Protein AF-A0AAN9B290-F1 (afdb_monomer)

Radius of gyration: 25.86 Å; Cα contacts (8 Å, |Δi|>4): 141; chains: 1; bounding box: 78×37×59 Å

Sequence (157 aa):
MRCLKTVLQWVPSHCGIEGNEQADKMAKLGAEDEQEENPVSATEMKTIIKSLLKTPPTHDSYHQLSRPEQVVIFRLRTGHNRMQQHLHKKLRAVPSSMCPCGDAEQDAAHILQDCRNLQPLRREIWTRPVPLHEKLHGPVEALHKTTSFITRAGLQV

Secondary structure (DSSP, 8-state):
------------TTSS-HHHHHHHHHHHHHHHSPPP-PPPPHHHHHHHHHHHT-PPPP--GGGGS-HHHHHHHHHHHH--SSSHHHHHHTT--SS--B-TTSSSB-SHHHHHHT-GGGHHHHHHH-SS---HHHHHHS-HHHHHHHHHHHHHTT---

Mean predicted aligned error: 11.3 Å

Structure (mmCIF, N/CA/C/O backbone):
data_AF-A0AAN9B290-F1
#
_entry.id   AF-A0AAN9B290-F1
#
loop_
_atom_site.group_PDB
_atom_site.id
_atom_site.type_symbol
_atom_site.label_atom_id
_atom_site.label_alt_id
_atom_site.label_comp_id
_atom_site.label_asym_id
_atom_site.label_entity_id
_atom_site.label_seq_id
_atom_site.pdbx_PDB_ins_code
_atom_site.Cartn_x
_atom_site.Cartn_y
_atom_site.Cartn_z
_atom_site.occupancy
_atom_site.B_iso_or_equiv
_atom_site.auth_seq_id
_atom_site.auth_comp_id
_atom_site.auth_asym_id
_atom_site.auth_atom_id
_atom_site.pdbx_PDB_model_num
ATOM 1 N N . MET A 1 1 ? 58.012 -15.498 -14.501 1.00 61.12 1 MET A N 1
ATOM 2 C CA . MET A 1 1 ? 56.620 -14.996 -14.441 1.00 61.12 1 MET A CA 1
ATOM 3 C C . MET A 1 1 ? 56.629 -13.613 -13.809 1.00 61.12 1 MET A C 1
ATOM 5 O O . MET A 1 1 ? 57.138 -13.481 -12.706 1.00 61.12 1 MET A O 1
ATOM 9 N N . ARG A 1 2 ? 56.151 -12.576 -14.507 1.00 69.12 2 ARG A N 1
ATOM 10 C CA . ARG A 1 2 ? 55.957 -11.241 -13.916 1.00 69.12 2 ARG A CA 1
ATOM 11 C C . ARG A 1 2 ? 54.545 -11.194 -13.334 1.00 69.12 2 ARG A C 1
ATOM 13 O O . ARG A 1 2 ? 53.591 -11.405 -14.072 1.00 69.12 2 ARG A O 1
ATOM 20 N N . CYS A 1 3 ? 54.422 -10.959 -12.031 1.00 67.19 3 CYS A N 1
ATOM 21 C CA . CYS A 1 3 ? 53.134 -10.706 -11.391 1.00 67.19 3 CYS A CA 1
ATOM 22 C C . CYS A 1 3 ? 52.838 -9.208 -11.510 1.00 67.19 3 CYS A C 1
ATOM 24 O O . CYS A 1 3 ? 53.571 -8.390 -10.953 1.00 67.19 3 CYS A O 1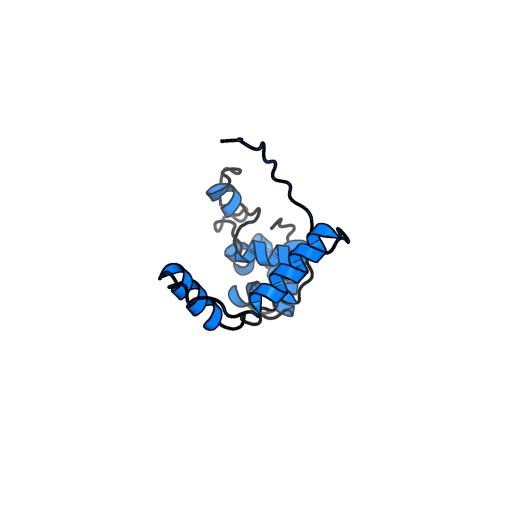
ATOM 26 N N . LEU A 1 4 ? 51.820 -8.843 -12.291 1.00 85.19 4 LEU A N 1
ATOM 27 C CA . LEU A 1 4 ? 51.377 -7.457 -12.410 1.00 85.19 4 LEU A CA 1
ATOM 28 C C . LEU A 1 4 ? 50.409 -7.141 -11.268 1.00 85.19 4 LEU A C 1
ATOM 30 O O . LEU A 1 4 ? 49.427 -7.851 -11.049 1.00 85.19 4 LEU A O 1
ATOM 34 N N . LYS A 1 5 ? 50.677 -6.053 -10.545 1.00 86.25 5 LYS A N 1
ATOM 35 C CA . LYS A 1 5 ? 49.751 -5.528 -9.541 1.00 86.25 5 LYS A CA 1
ATOM 36 C C . LYS A 1 5 ? 48.549 -4.917 -10.264 1.00 86.25 5 LYS A C 1
ATOM 38 O O . LYS A 1 5 ? 48.708 -3.938 -10.984 1.00 86.25 5 LYS A O 1
ATOM 43 N N . THR A 1 6 ? 47.369 -5.498 -10.065 1.00 90.69 6 THR A N 1
ATOM 44 C CA . THR A 1 6 ? 46.114 -5.055 -10.694 1.00 90.69 6 THR A CA 1
ATOM 45 C C . THR A 1 6 ? 45.246 -4.322 -9.674 1.00 90.69 6 THR A C 1
ATOM 47 O O . THR A 1 6 ? 45.197 -4.714 -8.509 1.00 90.69 6 THR A O 1
ATOM 50 N N . VAL A 1 7 ? 44.566 -3.260 -10.108 1.00 90.81 7 VAL A N 1
ATOM 51 C CA . VAL A 1 7 ? 43.583 -2.507 -9.316 1.00 90.81 7 VAL A CA 1
ATOM 52 C C . VAL A 1 7 ? 42.275 -2.473 -10.101 1.00 90.81 7 VAL A C 1
ATOM 54 O O . VAL A 1 7 ? 42.291 -2.231 -11.305 1.00 90.81 7 VAL A O 1
ATOM 57 N N . LEU A 1 8 ? 41.156 -2.723 -9.422 1.00 91.75 8 LEU A N 1
ATOM 58 C CA . LEU A 1 8 ? 39.815 -2.621 -9.995 1.00 91.75 8 LEU A CA 1
ATOM 59 C C . LEU A 1 8 ? 39.173 -1.313 -9.531 1.00 91.75 8 LEU A C 1
ATOM 61 O O . LEU A 1 8 ? 39.150 -1.029 -8.335 1.00 91.75 8 LEU A O 1
ATOM 65 N N . GLN A 1 9 ? 38.641 -0.538 -10.472 1.00 91.00 9 GLN A N 1
ATOM 66 C CA . GLN A 1 9 ? 37.943 0.717 -10.213 1.00 91.00 9 GLN A CA 1
ATOM 67 C C . GLN A 1 9 ? 36.640 0.731 -11.007 1.00 91.00 9 GLN A C 1
ATOM 69 O O . GLN A 1 9 ? 36.635 0.460 -12.205 1.00 91.00 9 GLN A O 1
ATOM 74 N N . TRP A 1 10 ? 35.540 1.073 -10.341 1.00 93.69 10 TRP A N 1
ATOM 75 C CA . TRP A 1 10 ? 34.265 1.299 -11.012 1.00 93.69 10 TRP A CA 1
ATOM 76 C C . TRP A 1 10 ? 34.199 2.719 -11.581 1.00 93.69 10 TRP A C 1
ATOM 78 O O . TRP A 1 10 ? 34.636 3.668 -10.923 1.00 93.69 10 TRP A O 1
ATOM 88 N N . VAL A 1 11 ? 33.618 2.862 -12.773 1.00 90.69 11 VAL A N 1
ATOM 89 C CA . VAL A 1 11 ? 33.337 4.150 -13.418 1.00 90.69 11 VAL A CA 1
ATOM 90 C C . VAL A 1 11 ? 31.885 4.191 -13.916 1.00 90.69 11 VAL A C 1
ATOM 92 O O . VAL A 1 11 ? 31.361 3.160 -14.345 1.00 90.69 11 VAL A O 1
ATOM 95 N N . PRO A 1 12 ? 31.211 5.354 -13.861 1.00 87.75 12 PRO A N 1
ATOM 96 C CA . PRO A 1 12 ? 29.858 5.498 -14.389 1.00 87.75 12 PRO A CA 1
ATOM 97 C C . PRO A 1 12 ? 29.835 5.396 -15.922 1.00 87.75 12 PRO A C 1
ATOM 99 O O . PRO A 1 12 ? 30.732 5.892 -16.603 1.00 87.75 12 PRO A O 1
ATOM 102 N N . SER A 1 13 ? 28.784 4.786 -16.478 1.00 81.12 13 SER A N 1
ATOM 103 C CA . SER A 1 13 ? 28.578 4.746 -17.934 1.00 81.12 13 SER A CA 1
ATOM 104 C C . SER A 1 13 ? 28.152 6.114 -18.488 1.00 81.12 13 SER A C 1
ATOM 106 O O . SER A 1 13 ? 27.568 6.919 -17.763 1.00 81.12 13 SER A O 1
ATOM 108 N N . HIS A 1 14 ? 28.408 6.352 -19.779 1.00 81.06 14 HIS A N 1
ATOM 109 C CA . HIS A 1 14 ? 27.927 7.512 -20.553 1.00 81.06 14 HIS A CA 1
ATOM 110 C C . HIS A 1 14 ? 28.269 8.888 -19.961 1.00 81.06 14 HIS A C 1
ATOM 112 O O . HIS A 1 14 ? 27.460 9.813 -19.995 1.00 81.06 14 HIS A O 1
ATOM 118 N N . CYS A 1 15 ? 29.468 9.022 -19.397 1.00 88.81 15 CYS A N 1
ATOM 119 C CA . CYS A 1 15 ? 29.937 10.267 -18.791 1.00 88.81 15 CYS A CA 1
ATOM 120 C C . CYS A 1 15 ? 31.092 10.941 -19.557 1.00 88.81 15 CYS A C 1
ATOM 122 O O . CYS A 1 15 ? 31.736 11.825 -18.997 1.00 88.81 15 CYS A O 1
ATOM 124 N N . GLY A 1 16 ? 31.374 10.552 -20.808 1.00 88.38 16 GLY A N 1
ATOM 125 C CA . GLY A 1 16 ? 32.433 11.171 -21.616 1.00 88.38 16 GLY A CA 1
ATOM 126 C C . GLY A 1 16 ? 33.836 10.610 -21.380 1.00 88.38 16 GLY A C 1
ATOM 127 O O . GLY A 1 16 ? 34.809 11.190 -21.856 1.00 88.38 16 GLY A O 1
ATOM 128 N N . ILE A 1 17 ? 33.988 9.518 -20.617 1.00 92.50 17 ILE A N 1
ATOM 129 C CA . ILE A 1 17 ? 35.301 8.885 -20.409 1.00 92.50 17 ILE A CA 1
ATOM 130 C C . ILE A 1 17 ? 35.669 8.115 -21.674 1.00 92.50 17 ILE A C 1
ATOM 132 O O . ILE A 1 17 ? 35.217 6.988 -21.869 1.00 92.50 17 ILE A O 1
ATOM 136 N N . GLU A 1 18 ? 36.532 8.713 -22.491 1.00 92.88 18 GLU A N 1
ATOM 137 C CA . GLU A 1 18 ? 36.896 8.224 -23.824 1.00 92.88 18 GLU A CA 1
ATOM 138 C C . GLU A 1 18 ? 37.241 6.724 -23.852 1.00 92.88 18 GLU A C 1
ATOM 140 O O . GLU A 1 18 ? 36.670 5.974 -24.638 1.00 92.88 18 GLU A O 1
ATOM 145 N N . GLY A 1 19 ? 38.108 6.247 -22.951 1.00 92.31 19 GLY A N 1
ATOM 146 C CA . GLY A 1 19 ? 38.490 4.828 -22.910 1.00 92.31 19 GLY A CA 1
ATOM 147 C C . GLY A 1 19 ? 37.334 3.879 -22.563 1.00 92.31 19 GLY A C 1
ATOM 148 O O . GLY A 1 19 ? 37.255 2.781 -23.107 1.00 92.31 19 GLY A O 1
ATOM 149 N N . ASN A 1 20 ? 36.410 4.304 -21.695 1.00 93.56 20 ASN A N 1
ATOM 150 C CA . ASN A 1 20 ? 35.228 3.514 -21.343 1.00 93.56 20 ASN A CA 1
ATOM 151 C C . ASN A 1 20 ? 34.199 3.515 -22.484 1.00 93.56 20 ASN A C 1
ATOM 153 O O . ASN A 1 20 ? 33.579 2.494 -22.759 1.00 93.56 20 ASN A O 1
ATOM 157 N N . GLU A 1 21 ? 34.046 4.642 -23.179 1.00 93.81 21 GLU A N 1
ATOM 158 C CA . GLU A 1 21 ? 33.161 4.755 -24.343 1.00 93.81 21 GLU A CA 1
ATOM 159 C C . GLU A 1 21 ? 33.667 3.937 -25.530 1.00 93.81 21 GLU A C 1
ATOM 161 O O . GLU A 1 21 ? 32.883 3.257 -26.193 1.00 93.81 21 GLU A O 1
ATOM 166 N N . GLN A 1 22 ? 34.981 3.943 -25.772 1.00 93.81 22 GLN A N 1
ATOM 167 C CA . GLN A 1 22 ? 35.602 3.069 -26.763 1.00 93.81 22 GLN A CA 1
ATOM 168 C C . GLN A 1 22 ? 35.402 1.593 -26.397 1.00 93.81 22 GLN A C 1
ATOM 170 O O . GLN A 1 22 ? 35.011 0.810 -27.260 1.00 93.81 22 GLN A O 1
ATOM 175 N N . ALA A 1 23 ? 35.602 1.216 -25.129 1.00 93.25 23 ALA A N 1
ATOM 176 C CA . ALA A 1 23 ? 35.364 -0.151 -24.668 1.00 93.25 23 ALA A CA 1
ATOM 177 C C . ALA A 1 23 ? 33.897 -0.586 -24.855 1.00 93.25 23 ALA A C 1
ATOM 179 O O . ALA A 1 23 ? 33.654 -1.667 -25.386 1.00 93.25 23 ALA A O 1
ATOM 180 N N . ASP A 1 24 ? 32.926 0.260 -24.496 1.00 91.75 24 ASP A N 1
ATOM 181 C CA . ASP A 1 24 ? 31.491 -0.005 -24.692 1.00 91.75 24 ASP A CA 1
ATOM 182 C C . ASP A 1 24 ? 31.129 -0.143 -26.180 1.00 91.75 24 ASP A C 1
ATOM 184 O O . ASP A 1 24 ? 30.404 -1.060 -26.570 1.00 91.75 24 ASP A O 1
ATOM 188 N N . LYS A 1 25 ? 31.686 0.721 -27.041 1.00 92.88 25 LYS A N 1
ATOM 189 C CA . LYS A 1 25 ? 31.510 0.626 -28.497 1.00 92.88 25 LYS A CA 1
ATOM 190 C C . LYS A 1 25 ? 32.051 -0.696 -29.044 1.00 92.88 25 LYS A C 1
ATOM 192 O O . LYS A 1 25 ? 31.366 -1.346 -29.828 1.00 92.88 25 LYS A O 1
ATOM 197 N N . MET A 1 26 ? 33.257 -1.092 -28.638 1.00 94.12 26 MET A N 1
ATOM 198 C CA . MET A 1 26 ? 33.873 -2.343 -29.090 1.00 94.12 26 MET A CA 1
ATOM 199 C C . MET A 1 26 ? 33.104 -3.568 -28.590 1.00 94.12 26 MET A C 1
ATOM 201 O O . MET A 1 26 ? 32.894 -4.500 -29.358 1.00 94.12 26 MET A O 1
ATOM 205 N N . ALA A 1 27 ? 32.632 -3.550 -27.342 1.00 92.81 27 ALA A N 1
ATOM 206 C CA . ALA A 1 27 ? 31.807 -4.623 -26.795 1.00 92.81 27 ALA A CA 1
ATOM 207 C C . ALA A 1 27 ? 30.481 -4.783 -27.559 1.00 92.81 27 ALA A C 1
ATOM 209 O O . ALA A 1 27 ? 30.055 -5.908 -27.801 1.00 92.81 27 ALA A O 1
ATOM 210 N N . LYS A 1 28 ? 29.848 -3.676 -27.976 1.00 91.69 28 LYS A N 1
ATOM 211 C CA . LYS A 1 28 ? 28.628 -3.705 -28.802 1.00 91.69 28 LYS A CA 1
ATOM 212 C C . LYS A 1 28 ? 28.868 -4.297 -30.184 1.00 91.69 28 LYS A C 1
ATOM 214 O O . LYS A 1 28 ? 28.101 -5.155 -30.592 1.00 91.69 28 LYS A O 1
ATOM 219 N N . LEU A 1 29 ? 29.931 -3.872 -30.867 1.00 93.25 29 LEU A N 1
ATOM 220 C CA . LEU A 1 29 ? 30.294 -4.433 -32.172 1.00 93.25 29 LEU A CA 1
ATOM 221 C C . LEU A 1 29 ? 30.577 -5.935 -32.063 1.00 93.25 29 LEU A C 1
ATOM 223 O O . LEU A 1 29 ? 30.031 -6.719 -32.826 1.00 93.25 29 LEU A O 1
ATOM 227 N N . GLY A 1 30 ? 31.341 -6.350 -31.049 1.00 91.81 30 GLY A N 1
ATOM 228 C CA . GLY A 1 30 ? 31.624 -7.766 -30.816 1.00 91.81 30 GLY A CA 1
ATOM 229 C C . GLY A 1 30 ? 30.394 -8.599 -30.442 1.00 91.81 30 GLY A C 1
ATOM 230 O O . GLY A 1 30 ? 30.439 -9.813 -30.578 1.00 91.81 30 GLY A O 1
ATOM 231 N N . ALA A 1 31 ? 29.299 -7.980 -29.988 1.00 89.50 31 ALA A N 1
ATOM 232 C CA . ALA A 1 31 ? 28.033 -8.673 -29.749 1.00 89.50 31 ALA A CA 1
ATOM 233 C C . ALA A 1 31 ? 27.225 -8.918 -31.040 1.00 89.50 31 ALA A C 1
ATOM 235 O O . ALA A 1 31 ? 26.292 -9.719 -31.017 1.00 89.50 31 ALA A O 1
ATOM 236 N N . GLU A 1 32 ? 27.556 -8.228 -32.137 1.00 90.38 32 GLU A N 1
ATOM 237 C CA . GLU A 1 32 ? 26.960 -8.424 -33.467 1.00 90.38 32 GLU A CA 1
ATOM 238 C C . GLU A 1 32 ? 27.711 -9.486 -34.293 1.00 90.38 32 GLU A C 1
ATOM 240 O O . GLU A 1 32 ? 27.137 -10.041 -35.231 1.00 90.38 32 GLU A O 1
ATOM 245 N N . ASP A 1 33 ? 28.964 -9.789 -33.936 1.00 88.62 33 ASP A N 1
ATOM 246 C CA . ASP A 1 33 ? 29.772 -10.843 -34.558 1.00 88.62 33 ASP A CA 1
ATOM 247 C C . ASP A 1 33 ? 29.250 -12.254 -34.222 1.00 88.62 33 ASP A C 1
ATOM 249 O O . ASP A 1 33 ? 28.574 -12.470 -33.209 1.00 88.62 33 ASP A O 1
ATOM 253 N N . GLU A 1 34 ? 29.611 -13.244 -35.051 1.00 86.69 34 GLU A N 1
ATOM 254 C CA . GLU A 1 34 ? 29.291 -14.657 -34.811 1.00 86.69 34 GLU A CA 1
ATOM 255 C C . GLU A 1 34 ? 29.804 -15.111 -33.435 1.00 86.69 34 GLU A C 1
ATOM 257 O O . GLU A 1 34 ? 31.004 -15.116 -33.160 1.00 86.69 34 GLU A O 1
ATOM 262 N N . GLN A 1 35 ? 28.874 -15.499 -32.562 1.00 81.88 35 GLN A N 1
ATOM 263 C CA . GLN A 1 35 ? 29.180 -16.057 -31.248 1.00 81.88 35 GLN A CA 1
ATOM 264 C C . GLN A 1 35 ? 29.187 -17.585 -31.334 1.00 81.88 35 GLN A C 1
AT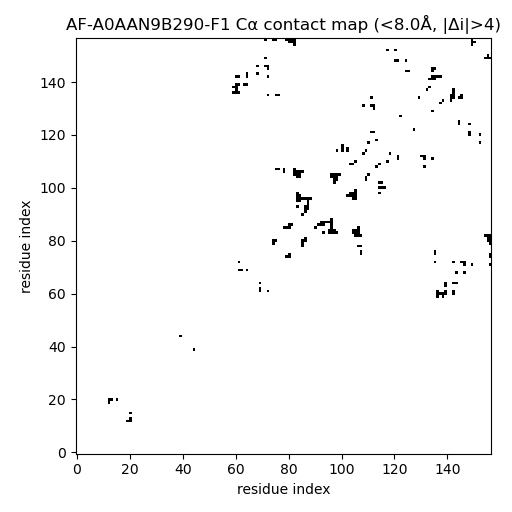OM 266 O O . GLN A 1 35 ? 28.292 -18.178 -31.938 1.00 81.88 35 GLN A O 1
ATOM 271 N N . GLU A 1 36 ? 30.148 -18.237 -30.678 1.00 83.81 36 GLU A N 1
ATOM 272 C CA . GLU A 1 36 ? 30.098 -19.690 -30.497 1.00 83.81 36 GLU A CA 1
ATOM 273 C C . GLU A 1 36 ? 28.865 -20.075 -29.661 1.00 83.81 36 GLU A C 1
ATOM 275 O O . GLU A 1 36 ? 28.574 -19.454 -28.632 1.00 83.81 36 GLU A O 1
ATOM 280 N N . GLU A 1 37 ? 28.138 -21.118 -30.078 1.00 78.94 37 GLU A N 1
ATOM 281 C CA . GLU A 1 37 ? 27.030 -21.652 -29.284 1.00 78.94 37 GLU A CA 1
ATOM 282 C C . GLU A 1 37 ? 27.569 -22.268 -27.989 1.00 78.94 37 GLU A C 1
ATOM 284 O O . GLU A 1 37 ? 28.041 -23.406 -27.950 1.00 78.94 37 GLU A O 1
ATOM 289 N N . ASN A 1 38 ? 27.492 -21.508 -26.899 1.00 78.31 38 ASN A N 1
ATOM 290 C CA . ASN A 1 38 ? 27.833 -22.008 -25.578 1.00 78.31 38 ASN A CA 1
ATOM 291 C C . ASN A 1 38 ? 26.612 -22.729 -24.978 1.00 78.31 38 ASN A C 1
ATOM 293 O O . ASN A 1 38 ? 25.535 -22.124 -24.894 1.00 78.31 38 ASN A O 1
ATOM 297 N N . PRO A 1 39 ? 26.727 -23.999 -24.541 1.00 82.69 39 PRO A N 1
ATOM 298 C CA . PRO A 1 39 ? 25.618 -24.709 -23.922 1.00 82.69 39 PRO A CA 1
ATOM 299 C C . PRO A 1 39 ? 25.105 -23.959 -22.691 1.00 82.69 39 PRO A C 1
ATOM 301 O O . PRO A 1 39 ? 25.791 -23.806 -21.681 1.00 82.69 39 PRO A O 1
ATOM 304 N N . VAL A 1 40 ? 23.856 -23.514 -22.783 1.00 81.88 40 VAL A N 1
ATOM 305 C CA . VAL A 1 40 ? 23.160 -22.797 -21.718 1.00 81.88 40 VAL A CA 1
ATOM 306 C C . VAL A 1 40 ? 22.865 -23.764 -20.571 1.00 81.88 40 VAL A C 1
ATOM 308 O O . VAL A 1 40 ? 22.344 -24.863 -20.774 1.00 81.88 40 VAL A O 1
ATOM 311 N N . SER A 1 41 ? 23.155 -23.367 -19.336 1.00 88.50 41 SER A N 1
ATOM 312 C CA . SER A 1 41 ? 22.793 -24.165 -18.167 1.00 88.50 41 SER A CA 1
ATOM 313 C C . SER A 1 41 ? 21.271 -24.235 -17.991 1.00 88.50 41 SER A C 1
ATOM 315 O O . SER A 1 41 ? 20.515 -23.343 -18.386 1.00 88.50 41 SER A O 1
ATOM 317 N N . ALA A 1 42 ? 20.781 -25.266 -17.301 1.00 86.69 42 ALA A N 1
ATOM 318 C CA . ALA A 1 42 ? 19.355 -25.375 -16.984 1.00 86.69 42 ALA A CA 1
ATOM 319 C C . ALA A 1 42 ? 18.817 -24.162 -16.186 1.00 86.69 42 ALA A C 1
ATOM 321 O O . ALA A 1 42 ? 17.631 -23.838 -16.268 1.00 86.69 42 ALA A O 1
ATOM 322 N N . THR A 1 43 ? 19.670 -23.482 -15.412 1.00 88.38 43 THR A N 1
ATOM 323 C CA . THR A 1 43 ? 19.313 -22.279 -14.640 1.00 88.38 43 THR A CA 1
ATOM 324 C C . THR A 1 43 ? 19.109 -21.068 -15.550 1.00 88.38 43 THR A C 1
ATOM 326 O O . THR A 1 43 ? 18.132 -20.330 -15.396 1.00 88.38 43 THR A O 1
ATOM 329 N N . GLU A 1 44 ? 19.992 -20.887 -16.527 1.00 87.44 44 GLU A N 1
ATOM 330 C CA . GLU A 1 44 ? 19.887 -19.827 -17.530 1.00 87.44 44 GLU A CA 1
ATOM 331 C C . GLU A 1 44 ? 18.686 -20.068 -18.450 1.00 87.44 44 GLU A C 1
ATOM 333 O O . GLU A 1 44 ? 17.869 -19.165 -18.613 1.00 87.44 44 GLU A O 1
ATOM 338 N N . MET A 1 45 ? 18.467 -21.303 -18.919 1.00 88.25 45 MET A N 1
ATOM 339 C CA . MET A 1 45 ? 17.269 -21.669 -19.689 1.00 88.25 45 MET A CA 1
ATOM 340 C C . MET A 1 45 ? 15.976 -21.344 -18.936 1.00 88.25 45 MET A C 1
ATOM 342 O O . MET A 1 45 ? 15.070 -20.730 -19.494 1.00 88.25 45 MET A O 1
ATOM 346 N N . LYS A 1 46 ? 15.881 -21.687 -17.644 1.00 88.94 46 LYS A N 1
ATOM 347 C CA . LYS A 1 46 ? 14.717 -21.319 -16.817 1.00 88.94 46 LYS A CA 1
ATOM 348 C C . LYS A 1 46 ? 14.522 -19.807 -16.730 1.00 88.94 46 LYS A C 1
ATOM 350 O O . LYS A 1 46 ? 13.385 -19.347 -16.657 1.00 88.94 46 LYS A O 1
ATOM 355 N N . THR A 1 47 ? 15.609 -19.043 -16.706 1.00 88.38 47 THR A N 1
ATOM 356 C CA . THR A 1 47 ? 15.570 -17.579 -16.628 1.00 88.38 47 THR A CA 1
ATOM 357 C C . THR A 1 47 ? 15.092 -16.977 -17.947 1.00 88.38 47 THR A C 1
ATOM 359 O O . THR A 1 47 ? 14.211 -16.119 -17.932 1.00 88.38 47 THR A O 1
ATOM 362 N N . ILE A 1 48 ? 15.589 -17.495 -19.072 1.00 87.81 48 ILE A N 1
ATOM 363 C CA . ILE A 1 48 ? 15.161 -17.129 -20.428 1.00 87.81 48 ILE A CA 1
ATOM 364 C C . ILE A 1 48 ? 13.680 -17.472 -20.629 1.00 87.81 48 ILE A C 1
ATOM 366 O O . ILE A 1 48 ? 12.890 -16.617 -21.007 1.00 87.81 48 ILE A O 1
ATOM 370 N N . ILE A 1 49 ? 13.248 -18.687 -20.286 1.00 89.50 49 ILE A N 1
ATOM 371 C CA . ILE A 1 49 ? 11.836 -19.084 -20.406 1.00 89.50 49 ILE A CA 1
ATOM 372 C C . ILE A 1 49 ? 10.941 -18.174 -19.552 1.00 89.50 49 ILE A C 1
ATOM 374 O O . ILE A 1 49 ? 9.906 -17.708 -20.022 1.00 89.50 49 I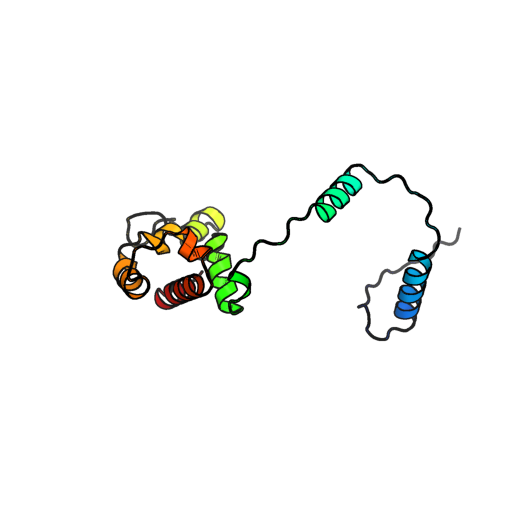LE A O 1
ATOM 378 N N . LYS A 1 50 ? 11.342 -17.857 -18.312 1.00 87.25 50 LYS A N 1
ATOM 379 C CA . LYS A 1 50 ? 10.592 -16.920 -17.458 1.00 87.25 50 LYS A CA 1
A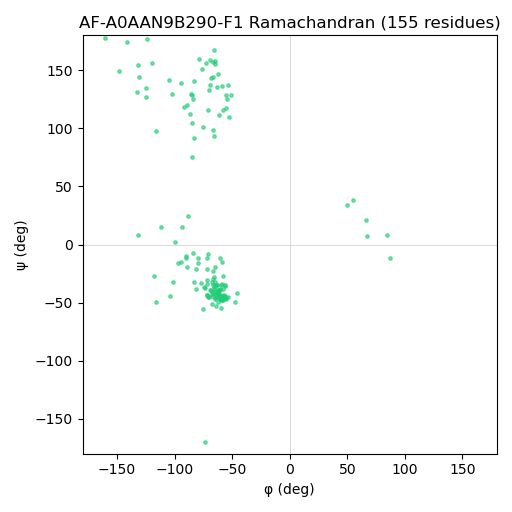TOM 380 C C . LYS A 1 50 ? 10.520 -15.507 -18.035 1.00 87.25 50 LYS A C 1
ATOM 382 O O . LYS A 1 50 ? 9.522 -14.830 -17.799 1.00 87.25 50 LYS A O 1
ATOM 387 N N . SER A 1 51 ? 11.559 -15.035 -18.726 1.00 85.31 51 SER A N 1
ATOM 388 C CA . SER A 1 51 ? 11.552 -13.701 -19.333 1.00 85.31 51 SER A CA 1
ATOM 389 C C . SER A 1 51 ? 10.672 -13.650 -20.581 1.00 85.31 51 SER A C 1
ATOM 391 O O . SER A 1 51 ? 9.962 -12.668 -20.770 1.00 85.31 51 SER A O 1
ATOM 393 N N . LEU A 1 52 ? 10.656 -14.718 -21.379 1.00 87.81 52 LEU A N 1
ATOM 394 C CA . LEU A 1 52 ? 9.808 -14.838 -22.567 1.00 87.81 52 LEU A CA 1
ATOM 395 C C . LEU A 1 52 ? 8.329 -15.021 -22.208 1.00 87.81 52 LEU A C 1
ATOM 397 O O . LEU A 1 52 ? 7.454 -14.508 -22.898 1.00 87.81 52 LEU A O 1
ATOM 401 N N . LEU A 1 53 ? 8.048 -15.715 -21.104 1.00 87.12 53 LEU A N 1
ATOM 402 C CA . LEU A 1 53 ? 6.693 -15.947 -20.596 1.00 87.12 53 LEU A CA 1
ATOM 403 C C . LEU A 1 53 ? 6.252 -14.906 -19.562 1.00 87.12 53 LEU A C 1
ATOM 405 O O . LEU A 1 53 ? 5.290 -15.139 -18.825 1.00 87.12 53 LEU A O 1
ATOM 409 N N . LYS A 1 54 ? 6.949 -13.768 -19.459 1.00 81.00 54 LYS A N 1
ATOM 410 C CA . LYS A 1 54 ? 6.558 -12.710 -18.526 1.00 81.00 54 LYS A CA 1
ATOM 411 C C . LYS A 1 54 ? 5.172 -12.215 -18.921 1.00 81.00 54 LYS A C 1
ATOM 413 O O . LYS A 1 54 ? 4.996 -11.582 -19.958 1.00 81.00 54 LYS A O 1
ATOM 418 N N . THR A 1 55 ? 4.183 -12.493 -18.080 1.00 73.25 55 THR A N 1
ATOM 419 C CA . THR A 1 55 ? 2.853 -11.913 -18.241 1.00 73.25 55 THR A CA 1
ATOM 420 C C . THR A 1 55 ? 2.979 -10.392 -18.204 1.00 73.25 55 THR A C 1
ATOM 422 O O . THR A 1 55 ? 3.710 -9.884 -17.339 1.00 73.25 55 THR A O 1
ATOM 425 N N . PRO A 1 56 ? 2.294 -9.658 -19.103 1.00 68.31 56 PRO A N 1
ATOM 426 C CA . PRO A 1 56 ? 2.281 -8.208 -19.033 1.00 68.31 56 PRO A CA 1
ATOM 427 C C . PRO A 1 56 ? 1.845 -7.796 -17.622 1.00 68.31 56 PRO A C 1
ATOM 429 O O . PRO A 1 56 ? 0.954 -8.437 -17.052 1.00 68.31 56 PRO A O 1
ATOM 432 N N . PRO A 1 57 ? 2.504 -6.791 -17.020 1.00 67.50 57 PRO A N 1
ATOM 433 C CA . PRO A 1 57 ? 2.147 -6.348 -15.686 1.00 67.50 57 PRO A CA 1
ATOM 434 C C . PRO A 1 57 ? 0.660 -6.002 -15.682 1.00 67.50 57 PRO A C 1
ATOM 436 O O . PRO A 1 57 ? 0.189 -5.232 -16.521 1.00 67.50 57 PRO A O 1
ATOM 439 N N . THR A 1 58 ? -0.089 -6.613 -14.765 1.00 72.56 58 THR A N 1
ATOM 440 C CA . THR A 1 58 ? -1.487 -6.256 -14.528 1.00 72.56 58 THR A CA 1
ATOM 441 C C . THR A 1 58 ? -1.556 -4.749 -14.327 1.00 72.56 58 THR A C 1
ATOM 443 O O . THR A 1 58 ? -0.780 -4.212 -13.534 1.00 72.56 58 THR A O 1
ATOM 446 N N . HIS A 1 59 ? -2.438 -4.068 -15.060 1.00 82.50 59 HIS A N 1
ATOM 447 C CA . HIS A 1 59 ? -2.578 -2.620 -14.970 1.00 82.50 59 HIS A CA 1
ATOM 448 C C . HIS A 1 59 ? -3.104 -2.240 -13.577 1.00 82.50 59 HIS A C 1
ATOM 450 O O . HIS A 1 59 ? -4.305 -2.257 -13.313 1.00 82.50 59 HIS A O 1
ATOM 456 N N . ASP A 1 60 ? -2.174 -1.946 -12.672 1.00 90.62 60 ASP A N 1
ATOM 457 C CA . ASP A 1 60 ? -2.447 -1.542 -11.301 1.00 90.62 60 ASP A CA 1
ATOM 458 C C . ASP A 1 60 ? -2.531 -0.015 -11.230 1.00 90.62 60 ASP A C 1
ATOM 460 O O . ASP A 1 60 ? -1.553 0.693 -11.497 1.00 90.62 60 ASP A O 1
ATOM 464 N N . SER A 1 61 ? -3.697 0.497 -10.831 1.00 95.38 61 SER A N 1
ATOM 465 C CA . SER A 1 61 ? -3.936 1.932 -10.644 1.00 95.38 61 SER A CA 1
ATOM 466 C C . SER A 1 61 ? -2.992 2.581 -9.624 1.00 95.38 61 SER A C 1
ATOM 468 O O . SER A 1 61 ? -2.850 3.800 -9.626 1.00 95.38 61 SER A O 1
ATOM 470 N N . TYR A 1 62 ? -2.282 1.794 -8.807 1.00 95.56 62 TYR A N 1
ATOM 471 C CA . TYR A 1 62 ? -1.174 2.247 -7.963 1.00 95.56 62 TYR A CA 1
ATOM 472 C C . TYR A 1 62 ? -0.180 3.151 -8.703 1.00 95.56 62 TYR A C 1
ATOM 474 O O . TYR A 1 62 ? 0.262 4.162 -8.158 1.00 95.56 62 TYR A O 1
ATOM 482 N N . HIS A 1 63 ? 0.156 2.817 -9.952 1.00 94.50 63 HIS A N 1
ATOM 483 C CA . HIS A 1 63 ? 1.150 3.565 -10.727 1.00 94.50 63 HIS A CA 1
ATOM 484 C C . HIS A 1 63 ? 0.665 4.948 -11.184 1.00 94.50 63 HIS A C 1
ATOM 486 O O . HIS A 1 63 ? 1.480 5.753 -11.626 1.00 94.50 63 HIS A O 1
ATOM 492 N N . GLN A 1 64 ? -0.632 5.237 -11.048 1.00 95.38 64 GLN A N 1
ATOM 493 C CA . GLN A 1 64 ? -1.240 6.526 -11.390 1.00 95.38 64 GLN A CA 1
ATOM 494 C C . GLN A 1 64 ? -1.237 7.511 -10.209 1.00 95.38 64 G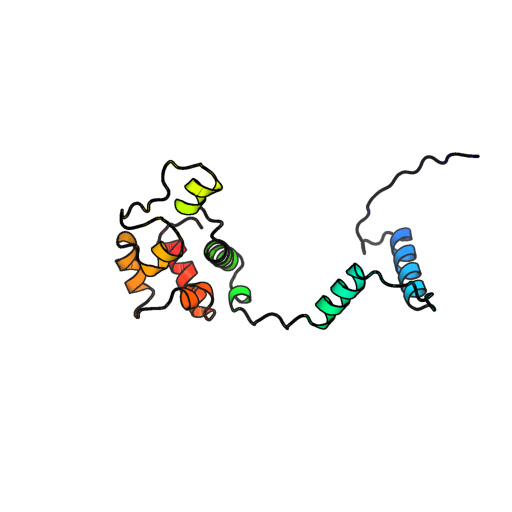LN A C 1
ATOM 496 O O . GLN A 1 64 ? -1.526 8.690 -10.388 1.00 95.38 64 GLN A O 1
ATOM 501 N N . LEU A 1 65 ? -0.900 7.044 -9.003 1.00 96.56 65 LEU A N 1
ATOM 502 C CA . LEU A 1 65 ? -0.858 7.862 -7.792 1.00 96.56 65 LEU A CA 1
ATOM 503 C C . LEU A 1 65 ? 0.414 8.708 -7.703 1.00 96.56 65 LEU A C 1
ATOM 505 O O . LEU A 1 65 ? 1.459 8.354 -8.257 1.00 96.56 65 LEU A O 1
ATOM 509 N N . SER A 1 66 ? 0.367 9.773 -6.899 1.00 97.62 66 SER A N 1
ATOM 510 C CA . SER A 1 66 ? 1.572 10.522 -6.533 1.00 97.62 66 SER A CA 1
ATOM 511 C C . SER A 1 66 ? 2.544 9.666 -5.703 1.00 97.62 66 SER A C 1
ATOM 513 O O . SER A 1 66 ? 2.155 8.695 -5.053 1.00 97.62 66 SER A O 1
ATOM 515 N N . ARG A 1 67 ? 3.836 10.027 -5.671 1.00 97.25 67 ARG A N 1
ATOM 516 C CA . ARG A 1 67 ? 4.849 9.297 -4.878 1.00 97.25 67 ARG A CA 1
ATOM 517 C C . ARG A 1 67 ? 4.466 9.128 -3.393 1.00 97.25 67 ARG A C 1
ATOM 519 O O . ARG A 1 67 ? 4.618 8.013 -2.895 1.00 97.25 67 ARG A O 1
ATOM 526 N N . PRO A 1 68 ? 3.965 10.155 -2.677 1.00 96.69 68 PRO A N 1
ATOM 527 C CA . PRO A 1 68 ? 3.535 9.986 -1.287 1.00 96.69 68 PRO A CA 1
ATOM 528 C C . PRO A 1 68 ? 2.377 8.991 -1.133 1.00 96.69 68 PRO A C 1
ATOM 530 O O . PRO A 1 68 ? 2.379 8.163 -0.225 1.00 96.69 68 PRO A O 1
ATOM 533 N N . GLU A 1 69 ? 1.412 9.027 -2.047 1.00 97.50 69 GLU A N 1
ATOM 534 C CA . GLU A 1 69 ? 0.255 8.130 -2.038 1.00 97.50 69 GLU A CA 1
ATOM 535 C C . GLU A 1 69 ? 0.634 6.686 -2.364 1.00 97.50 69 GLU A C 1
ATOM 537 O O . GLU A 1 69 ? 0.163 5.757 -1.707 1.00 97.50 69 GLU A O 1
ATOM 542 N N . GLN A 1 70 ? 1.550 6.496 -3.315 1.00 97.62 70 GLN A N 1
ATOM 543 C CA . GLN A 1 70 ? 2.165 5.201 -3.591 1.00 97.62 70 GLN A CA 1
ATOM 544 C C . GLN A 1 70 ? 2.801 4.619 -2.323 1.00 97.62 70 GLN A C 1
ATOM 546 O O . GLN A 1 70 ? 2.542 3.470 -1.980 1.00 97.62 70 GLN A O 1
ATOM 551 N N . VAL A 1 71 ? 3.568 5.406 -1.562 1.00 96.94 71 VAL A N 1
ATOM 552 C CA . VAL A 1 71 ? 4.161 4.928 -0.299 1.00 96.94 71 VAL A CA 1
ATOM 553 C C . VAL A 1 71 ? 3.083 4.455 0.678 1.00 96.94 71 VAL A C 1
ATOM 555 O O . VAL A 1 71 ? 3.220 3.372 1.249 1.00 96.94 71 VAL A O 1
ATOM 558 N N . VAL A 1 72 ? 1.994 5.214 0.829 1.00 97.88 72 VAL A N 1
ATOM 559 C CA . VAL A 1 72 ? 0.870 4.841 1.702 1.00 97.88 72 VAL A CA 1
ATOM 560 C C . VAL A 1 72 ? 0.254 3.510 1.269 1.00 97.88 72 VAL A C 1
ATOM 562 O O . VAL A 1 72 ? 0.191 2.574 2.067 1.00 97.88 72 VAL A O 1
ATOM 565 N N . ILE A 1 73 ? -0.148 3.387 0.001 1.00 98.06 73 ILE A N 1
ATOM 566 C CA . ILE A 1 73 ? -0.776 2.164 -0.519 1.00 98.06 73 ILE A CA 1
ATOM 567 C C . ILE A 1 73 ? 0.178 0.970 -0.443 1.00 98.06 73 ILE A C 1
ATOM 569 O O . ILE A 1 73 ? -0.229 -0.117 -0.034 1.00 98.06 73 ILE A O 1
ATOM 573 N N . PHE A 1 74 ? 1.456 1.152 -0.769 1.00 97.69 74 PHE A N 1
ATOM 574 C CA . PHE A 1 74 ? 2.453 0.086 -0.704 1.00 97.69 74 PHE A CA 1
ATOM 575 C C . PHE A 1 74 ? 2.642 -0.438 0.727 1.00 97.69 74 PHE A C 1
ATOM 577 O O . PHE A 1 74 ? 2.647 -1.650 0.958 1.00 97.69 74 PHE A O 1
ATOM 584 N N . ARG A 1 75 ? 2.751 0.458 1.713 1.00 97.62 75 ARG A N 1
ATOM 585 C CA . ARG A 1 75 ? 2.906 0.084 3.128 1.00 97.62 75 ARG A CA 1
ATOM 586 C C . ARG A 1 75 ? 1.654 -0.581 3.701 1.00 97.62 75 ARG A C 1
ATOM 588 O O . ARG A 1 75 ? 1.766 -1.480 4.536 1.00 97.62 75 ARG A O 1
ATOM 595 N N . LEU A 1 76 ? 0.467 -0.198 3.227 1.00 97.69 76 LEU A N 1
ATOM 596 C CA . LEU A 1 76 ? -0.780 -0.894 3.554 1.00 97.69 76 LEU A CA 1
ATOM 597 C C . LEU A 1 76 ? -0.818 -2.303 2.952 1.00 97.69 76 LEU A C 1
ATOM 599 O O . LEU A 1 76 ? -1.047 -3.262 3.682 1.00 97.69 76 LEU A O 1
ATOM 603 N N . ARG A 1 77 ? -0.549 -2.439 1.646 1.00 97.12 77 ARG A N 1
ATOM 604 C CA . ARG A 1 77 ? -0.584 -3.726 0.925 1.00 97.12 77 ARG A CA 1
ATOM 605 C C . ARG A 1 77 ? 0.415 -4.738 1.474 1.00 97.12 77 ARG A C 1
ATOM 607 O O . ARG A 1 77 ? 0.120 -5.923 1.544 1.00 97.12 77 ARG A O 1
ATOM 614 N N . THR A 1 78 ? 1.605 -4.277 1.847 1.00 95.94 78 THR A N 1
ATOM 615 C CA . THR A 1 78 ? 2.678 -5.157 2.327 1.00 95.94 78 THR A CA 1
ATOM 616 C C . THR A 1 78 ? 2.659 -5.369 3.840 1.00 95.94 78 THR A C 1
ATOM 618 O O . THR A 1 78 ? 3.404 -6.208 4.339 1.00 95.94 78 THR A O 1
ATOM 621 N N . GLY A 1 79 ? 1.871 -4.588 4.586 1.00 94.56 79 GLY A N 1
ATOM 622 C CA . GLY A 1 79 ? 1.865 -4.613 6.050 1.00 94.56 79 GLY A CA 1
ATOM 623 C C . GLY A 1 79 ? 3.162 -4.108 6.704 1.00 94.56 79 GLY A C 1
ATOM 624 O O . GLY A 1 79 ? 3.307 -4.230 7.921 1.00 94.56 79 GLY A O 1
ATOM 625 N N . HIS A 1 80 ? 4.110 -3.560 5.930 1.00 94.31 80 HIS A N 1
ATOM 626 C CA . HIS A 1 80 ? 5.351 -2.961 6.437 1.00 94.31 80 HIS A CA 1
ATOM 627 C C . HIS A 1 80 ? 5.091 -1.512 6.826 1.00 94.31 80 HIS A C 1
ATOM 629 O O . HIS A 1 80 ? 5.430 -0.578 6.097 1.00 94.31 80 HIS A O 1
ATOM 635 N N . ASN A 1 81 ? 4.423 -1.348 7.960 1.00 94.00 81 ASN A N 1
ATOM 636 C CA . ASN A 1 81 ? 3.953 -0.060 8.434 1.00 94.00 81 ASN A CA 1
ATOM 637 C C . ASN A 1 81 ? 4.089 0.087 9.953 1.00 94.00 81 ASN A C 1
ATOM 639 O O . ASN A 1 81 ? 4.474 -0.853 10.647 1.00 94.00 81 ASN A O 1
ATOM 643 N N . ARG A 1 82 ? 3.791 1.277 10.486 1.00 94.56 82 ARG A N 1
ATOM 644 C CA . ARG A 1 82 ? 3.900 1.561 11.931 1.00 94.56 82 ARG A CA 1
ATOM 645 C C . ARG A 1 82 ? 2.636 1.235 12.731 1.00 94.56 82 ARG A C 1
ATOM 647 O O . ARG A 1 82 ? 2.431 1.796 13.805 1.00 94.56 82 ARG A O 1
ATOM 654 N N . MET A 1 83 ? 1.790 0.327 12.253 1.00 95.50 83 MET A N 1
ATOM 655 C CA . MET A 1 83 ? 0.670 -0.170 13.055 1.00 95.50 83 MET A CA 1
ATOM 656 C C . MET A 1 83 ? 1.155 -1.169 14.117 1.00 95.50 83 MET A C 1
ATOM 658 O O . MET A 1 83 ? 2.149 -1.878 13.915 1.00 95.50 83 MET A O 1
ATOM 662 N N . GLN A 1 84 ? 0.444 -1.255 15.247 1.00 96.12 84 GLN A N 1
ATOM 663 C CA . GLN A 1 84 ? 0.861 -2.062 16.400 1.00 96.12 84 GLN A CA 1
ATOM 664 C C . GLN A 1 84 ? 1.101 -3.532 16.054 1.00 96.12 84 GLN A C 1
ATOM 666 O O . GLN A 1 84 ? 2.043 -4.120 16.580 1.00 96.12 84 GLN A O 1
ATOM 671 N N . GLN A 1 85 ? 0.340 -4.123 15.125 1.00 96.38 85 GLN A N 1
ATOM 672 C CA . GLN A 1 85 ? 0.572 -5.506 14.710 1.00 96.38 85 GLN A CA 1
ATOM 673 C C . GLN A 1 85 ? 1.994 -5.711 14.160 1.00 96.38 85 GLN A C 1
ATOM 675 O O . GLN A 1 85 ? 2.685 -6.645 14.572 1.00 96.38 85 GLN A O 1
ATOM 680 N N . HIS A 1 86 ? 2.456 -4.843 13.254 1.00 96.50 86 HIS A N 1
ATOM 681 C CA . HIS A 1 86 ? 3.808 -4.932 12.695 1.00 96.50 86 HIS A CA 1
ATOM 682 C C . HIS A 1 86 ? 4.871 -4.575 13.743 1.00 96.50 86 HIS A C 1
ATOM 684 O O . HIS A 1 86 ? 5.851 -5.310 13.909 1.00 96.50 86 HIS A O 1
ATOM 690 N N . LEU A 1 87 ? 4.650 -3.493 14.499 1.00 96.56 87 LEU A N 1
ATOM 691 C CA . LEU A 1 87 ? 5.579 -3.040 15.536 1.00 96.56 87 LEU A CA 1
ATOM 692 C C . LEU A 1 87 ? 5.794 -4.091 16.635 1.00 96.56 87 LEU A C 1
ATOM 694 O O . LEU A 1 87 ? 6.923 -4.268 17.082 1.00 96.56 87 LEU A O 1
ATOM 698 N N . HIS A 1 88 ? 4.751 -4.813 17.046 1.00 97.06 88 HIS A N 1
ATOM 699 C CA . HIS A 1 88 ? 4.839 -5.877 18.047 1.00 97.06 88 HIS A CA 1
ATOM 700 C C . HIS A 1 88 ? 5.467 -7.146 17.457 1.00 97.06 88 HIS A C 1
ATOM 702 O O . HIS A 1 88 ? 6.483 -7.632 17.951 1.00 97.06 88 HIS A O 1
ATOM 708 N N . LYS A 1 89 ? 4.904 -7.672 16.358 1.00 96.62 89 LYS A N 1
ATOM 709 C CA . LYS A 1 89 ? 5.272 -9.003 15.842 1.00 96.62 89 LYS A CA 1
ATOM 710 C C . LYS A 1 89 ? 6.603 -9.035 15.096 1.00 96.62 89 LYS A C 1
ATOM 712 O O . LYS A 1 89 ? 7.273 -10.065 15.111 1.00 96.62 89 LYS A O 1
ATOM 717 N N . LYS A 1 90 ? 6.968 -7.955 14.397 1.00 96.44 90 LYS A N 1
ATOM 718 C CA . LYS A 1 90 ? 8.192 -7.898 13.578 1.00 96.44 90 LYS A CA 1
ATOM 719 C C . LYS A 1 90 ? 9.298 -7.097 14.243 1.00 96.44 90 LYS A C 1
ATOM 721 O O . LYS A 1 90 ? 10.432 -7.563 14.250 1.00 96.44 90 LYS A O 1
ATOM 726 N N . LEU A 1 91 ? 8.974 -5.938 14.818 1.00 95.12 91 LEU A N 1
ATOM 727 C CA . LEU A 1 91 ? 9.986 -5.046 15.397 1.00 95.12 91 LEU A CA 1
ATOM 728 C C . LEU A 1 91 ? 10.166 -5.203 16.913 1.00 95.12 91 LEU A C 1
ATOM 730 O O . LEU A 1 91 ? 11.165 -4.726 17.439 1.00 95.12 91 LEU A O 1
ATOM 734 N N . ARG A 1 92 ? 9.226 -5.856 17.615 1.00 95.56 92 ARG A N 1
ATOM 735 C CA . ARG A 1 92 ? 9.196 -5.970 19.088 1.00 95.56 92 ARG A CA 1
ATOM 736 C C . ARG A 1 92 ? 9.363 -4.615 19.799 1.00 95.56 92 ARG A C 1
ATOM 738 O O . ARG A 1 92 ? 9.966 -4.533 20.862 1.00 95.56 92 ARG A O 1
ATOM 745 N N . ALA A 1 93 ? 8.840 -3.552 19.186 1.00 96.12 93 ALA A N 1
ATOM 746 C CA . ALA A 1 93 ? 9.022 -2.167 19.626 1.00 96.12 93 ALA A CA 1
ATOM 747 C C . ALA A 1 93 ? 7.890 -1.657 20.536 1.00 96.12 93 ALA A C 1
ATOM 749 O O . ALA A 1 93 ? 8.029 -0.622 21.181 1.00 96.12 93 ALA A O 1
ATOM 750 N N . VAL A 1 94 ? 6.760 -2.365 20.573 1.00 95.62 94 VAL A N 1
ATOM 751 C CA . VAL A 1 94 ? 5.587 -2.057 21.407 1.00 95.62 94 VAL A CA 1
ATOM 752 C C . VAL A 1 94 ? 5.141 -3.331 22.131 1.00 95.62 94 VAL A C 1
ATOM 754 O O . VAL A 1 94 ? 5.407 -4.418 21.618 1.00 95.62 94 VAL A O 1
ATOM 757 N N . PRO A 1 95 ? 4.471 -3.238 23.295 1.00 95.75 95 PRO A N 1
ATOM 758 C CA . PRO A 1 95 ? 4.169 -4.402 24.135 1.00 95.75 95 PRO A CA 1
ATOM 759 C C . PRO A 1 95 ? 2.966 -5.237 23.667 1.00 95.75 95 PRO A C 1
ATOM 761 O O . PRO A 1 95 ? 2.745 -6.319 24.198 1.00 95.75 95 PRO A O 1
ATOM 764 N N . SER A 1 96 ? 2.162 -4.744 22.721 1.00 96.81 96 SER A N 1
ATOM 765 C CA . SER A 1 96 ? 0.952 -5.425 22.248 1.00 96.81 96 SER A CA 1
ATOM 766 C C . SER A 1 96 ? 0.680 -5.130 20.776 1.00 96.81 96 SER A C 1
ATOM 768 O O . SER A 1 96 ? 1.011 -4.053 20.284 1.00 96.81 96 SER A O 1
ATOM 770 N N . SER A 1 97 ? 0.070 -6.088 20.073 1.00 97.12 97 SER A N 1
ATOM 771 C CA . SER A 1 97 ? -0.455 -5.915 18.711 1.00 97.12 97 SER A CA 1
ATOM 772 C C . SER A 1 97 ? -1.863 -5.311 18.683 1.00 97.12 97 SER A C 1
ATOM 774 O O . SER A 1 97 ? -2.358 -5.008 17.597 1.00 97.12 97 SER A O 1
ATOM 776 N N . MET A 1 98 ? -2.517 -5.150 19.836 1.00 97.56 98 MET A N 1
ATOM 777 C CA . MET A 1 98 ? -3.930 -4.777 19.929 1.00 97.56 98 MET A CA 1
ATOM 778 C C . MET A 1 98 ? -4.196 -3.339 19.494 1.00 97.56 98 MET A C 1
ATOM 780 O O . MET A 1 98 ? -3.496 -2.406 19.868 1.00 97.56 98 MET A O 1
ATOM 784 N N . CYS A 1 99 ? -5.267 -3.129 18.738 1.00 96.81 99 CYS A N 1
ATOM 785 C CA . CYS A 1 99 ? -5.733 -1.786 18.443 1.00 96.81 99 CYS A CA 1
ATOM 786 C C . CYS A 1 99 ? -6.238 -1.104 19.727 1.00 96.81 99 CYS A C 1
ATOM 788 O O . CYS A 1 99 ? -6.896 -1.760 20.535 1.00 96.81 99 CYS A O 1
ATOM 790 N N . PRO A 1 100 ? -6.035 0.219 19.908 1.00 94.31 100 PRO A N 1
ATOM 791 C CA . PRO A 1 100 ? -6.573 0.946 21.062 1.00 94.31 100 PRO A CA 1
ATOM 792 C C . PRO A 1 100 ? -8.105 0.925 21.161 1.00 94.31 100 PRO A C 1
ATOM 794 O O . PRO A 1 100 ? -8.660 1.330 22.174 1.00 94.31 100 PRO A O 1
ATOM 797 N N . CYS A 1 101 ? -8.799 0.487 20.107 1.00 95.50 101 CYS A N 1
ATOM 798 C CA . CYS A 1 101 ? -10.237 0.257 20.145 1.00 95.50 101 CYS A CA 1
ATOM 799 C C . CYS A 1 101 ? -10.641 -0.978 20.973 1.00 95.50 101 CYS A C 1
ATOM 801 O O . CYS A 1 101 ? -11.790 -1.057 21.396 1.00 95.50 101 CYS A O 1
ATOM 803 N N . GLY A 1 102 ? -9.714 -1.918 21.195 1.00 95.12 102 GLY A N 1
ATOM 804 C CA . GLY A 1 102 ? -9.919 -3.153 21.954 1.00 95.12 102 GLY A CA 1
ATOM 805 C C . GLY A 1 102 ? -10.468 -4.343 21.160 1.00 95.12 102 GLY A C 1
ATOM 806 O O . GLY A 1 102 ? -10.426 -5.456 21.672 1.00 95.12 102 GLY A O 1
ATOM 807 N N . ASP A 1 103 ? -10.939 -4.152 19.925 1.00 94.12 103 ASP A N 1
ATOM 808 C CA . ASP A 1 103 ? -11.707 -5.187 19.212 1.00 94.12 103 ASP A CA 1
ATOM 809 C C . ASP A 1 103 ? -10.832 -6.243 18.505 1.00 94.12 103 ASP A C 1
ATOM 811 O O . ASP A 1 103 ? -11.241 -7.393 18.364 1.00 94.12 103 ASP A O 1
ATOM 815 N N . ALA A 1 104 ? -9.645 -5.862 18.018 1.00 96.75 104 ALA A N 1
ATOM 816 C CA . ALA A 1 104 ? -8.747 -6.745 17.268 1.00 96.75 104 ALA A CA 1
ATOM 817 C C . ALA A 1 104 ? -7.301 -6.221 17.262 1.00 96.75 104 ALA A C 1
ATOM 819 O O . ALA A 1 104 ? -7.009 -5.136 17.774 1.00 96.75 104 ALA A O 1
ATOM 820 N N . GLU A 1 105 ? -6.386 -6.973 16.648 1.00 97.25 105 GLU A N 1
ATOM 821 C CA . GLU A 1 105 ? -5.043 -6.479 16.343 1.00 97.25 105 GLU A CA 1
ATOM 822 C C . GLU A 1 105 ? -5.091 -5.282 15.377 1.00 97.25 105 GLU A C 1
ATOM 824 O O . GLU A 1 105 ? -5.955 -5.184 14.506 1.00 97.25 105 GLU A O 1
ATOM 829 N N . GLN A 1 106 ? -4.159 -4.341 15.530 1.00 96.69 106 GLN A N 1
ATOM 830 C CA . GLN A 1 106 ? -4.088 -3.165 14.670 1.00 96.69 106 GLN A CA 1
ATOM 831 C C . GLN A 1 106 ? -3.335 -3.481 13.375 1.00 96.69 106 GLN A C 1
ATOM 833 O O . GLN A 1 106 ? -2.114 -3.322 13.307 1.00 96.69 106 GLN A O 1
ATOM 838 N N . ASP A 1 107 ? -4.068 -3.885 12.345 1.00 96.31 107 ASP A N 1
ATOM 839 C CA . ASP A 1 107 ? -3.568 -4.045 10.983 1.00 96.31 107 ASP A CA 1
ATOM 840 C C . ASP A 1 107 ? -4.378 -3.215 9.968 1.00 96.31 107 ASP A C 1
ATOM 842 O O . ASP A 1 107 ? -5.349 -2.530 10.308 1.00 96.31 107 ASP A O 1
ATOM 846 N N . ALA A 1 108 ? -3.960 -3.243 8.699 1.00 96.88 108 ALA A N 1
ATOM 847 C CA . ALA A 1 108 ? -4.626 -2.483 7.645 1.00 96.88 108 ALA A CA 1
ATOM 848 C C . ALA A 1 108 ? -6.079 -2.938 7.432 1.00 96.88 108 ALA A C 1
ATOM 850 O O . ALA A 1 108 ? -6.934 -2.097 7.159 1.00 96.88 108 ALA A O 1
ATOM 851 N N . ALA A 1 109 ? -6.374 -4.233 7.579 1.00 97.31 109 ALA A N 1
ATOM 852 C CA . ALA A 1 109 ? -7.720 -4.769 7.409 1.00 97.31 109 ALA A CA 1
ATOM 853 C C . ALA A 1 109 ? -8.665 -4.203 8.476 1.00 97.31 109 ALA A C 1
ATOM 855 O O . ALA A 1 109 ? -9.663 -3.564 8.137 1.00 97.31 109 ALA A O 1
ATOM 856 N N . HIS A 1 110 ? -8.287 -4.327 9.747 1.00 97.44 110 HIS A N 1
ATOM 857 C CA . HIS A 1 110 ? -9.038 -3.810 10.879 1.00 97.44 110 HIS A CA 1
ATOM 858 C C . HIS A 1 110 ? -9.223 -2.291 10.790 1.00 97.44 110 HIS A C 1
ATOM 860 O O . HIS A 1 110 ? -10.333 -1.783 10.938 1.00 97.44 110 HIS A O 1
ATOM 866 N N . ILE A 1 111 ? -8.159 -1.537 10.505 1.00 97.38 111 ILE A N 1
ATOM 867 C CA . ILE A 1 111 ? -8.224 -0.075 10.380 1.00 97.38 111 ILE A CA 1
ATOM 868 C C . ILE A 1 111 ? -9.177 0.354 9.251 1.00 97.38 111 ILE A C 1
ATOM 870 O O . ILE A 1 111 ? -10.002 1.258 9.443 1.00 97.38 111 ILE A O 1
ATOM 874 N N . LEU A 1 112 ? -9.103 -0.312 8.095 1.00 97.50 112 LEU A N 1
ATOM 875 C CA . LEU A 1 112 ? -9.888 0.037 6.912 1.00 97.50 112 LEU A CA 1
ATOM 876 C C . LEU A 1 112 ? -11.322 -0.508 6.935 1.00 97.50 112 LEU A C 1
ATOM 878 O O . LEU A 1 112 ? -12.152 0.045 6.213 1.00 97.50 112 LEU A O 1
ATOM 882 N N . GLN A 1 113 ? -11.646 -1.540 7.721 1.00 97.06 113 GLN A N 1
ATOM 883 C CA . GLN A 1 113 ? -12.984 -2.156 7.743 1.00 97.06 113 GLN A CA 1
ATOM 884 C C . GLN A 1 113 ? -13.712 -2.014 9.081 1.00 97.06 113 GLN A C 1
ATOM 886 O O . GLN A 1 113 ? -14.842 -1.515 9.112 1.00 97.06 113 GLN A O 1
ATOM 891 N N . ASP A 1 114 ? -13.053 -2.343 10.191 1.00 96.69 114 ASP A N 1
ATOM 892 C CA . ASP A 1 114 ? -13.768 -2.766 11.401 1.00 96.69 114 ASP A CA 1
ATOM 893 C C . ASP A 1 114 ? -13.562 -1.843 12.606 1.00 96.69 114 ASP A C 1
ATOM 895 O O . ASP A 1 114 ? -14.471 -1.680 13.411 1.00 96.69 114 ASP A O 1
ATOM 899 N N . CYS A 1 115 ? -12.431 -1.134 12.699 1.00 97.38 115 CYS A N 1
ATOM 900 C CA . CYS A 1 115 ? -12.068 -0.314 13.859 1.00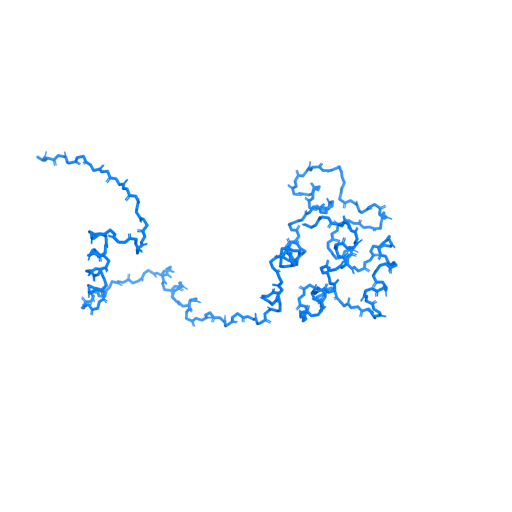 97.38 115 CYS A CA 1
ATOM 901 C C . CYS A 1 115 ? -13.171 0.676 14.252 1.00 97.38 115 CYS A C 1
ATOM 903 O O . CYS A 1 115 ? -13.406 1.648 13.526 1.00 97.38 115 CYS A O 1
ATOM 905 N N . ARG A 1 116 ? -13.837 0.461 15.392 1.00 97.00 116 ARG A N 1
ATOM 906 C CA . ARG A 1 116 ? -14.962 1.298 15.845 1.00 97.00 116 ARG A CA 1
ATOM 907 C C . ARG A 1 116 ? -14.587 2.771 16.023 1.00 97.00 116 ARG A C 1
ATOM 909 O O . ARG A 1 116 ? -15.379 3.642 15.682 1.00 97.00 116 ARG A O 1
ATOM 916 N N . ASN A 1 117 ? -13.351 3.053 16.445 1.00 96.75 117 ASN A N 1
ATOM 917 C CA . ASN A 1 117 ? -12.860 4.422 16.640 1.00 96.75 117 ASN A CA 1
ATOM 918 C C . ASN A 1 117 ? -12.774 5.203 15.320 1.00 96.75 117 ASN A C 1
ATOM 920 O O . ASN A 1 117 ? -12.911 6.421 15.311 1.00 96.75 117 ASN A O 1
ATOM 924 N N . LEU A 1 118 ? -12.570 4.507 14.198 1.00 96.88 118 LEU A N 1
ATOM 925 C CA . LEU A 1 118 ? -12.479 5.113 12.869 1.00 96.88 118 LEU A CA 1
ATOM 926 C C . LEU A 1 118 ? -13.784 5.000 12.072 1.00 96.88 118 LEU A C 1
ATOM 928 O O . LEU A 1 118 ? -13.843 5.445 10.927 1.00 96.88 118 LEU A O 1
ATOM 932 N N . GLN A 1 119 ? -14.843 4.435 12.658 1.00 96.31 119 GLN A N 1
ATOM 933 C CA . GLN A 1 119 ? -16.131 4.268 11.990 1.00 96.31 119 GLN A CA 1
ATOM 934 C C . GLN A 1 119 ? -16.727 5.593 11.472 1.00 96.31 119 GLN A C 1
ATOM 936 O O . GLN A 1 119 ? -17.193 5.587 10.329 1.00 96.31 119 GLN A O 1
ATOM 941 N N . PRO A 1 120 ? -16.705 6.721 12.220 1.00 96.75 120 PRO A N 1
ATOM 942 C CA . PRO A 1 120 ? -17.237 7.988 11.712 1.00 96.75 120 PRO A CA 1
ATOM 943 C C . PRO A 1 120 ? -16.510 8.450 10.444 1.00 96.75 120 PRO A C 1
ATOM 945 O O . PRO A 1 120 ? -17.149 8.741 9.436 1.00 96.75 120 PRO A O 1
ATOM 948 N N . LEU A 1 121 ? -15.173 8.400 10.455 1.00 97.38 121 LEU A N 1
ATOM 949 C CA . LEU A 1 121 ? -14.341 8.771 9.310 1.00 97.38 121 LEU A CA 1
ATOM 950 C C . LEU A 1 121 ? -14.551 7.826 8.117 1.00 97.38 121 LEU A C 1
ATOM 952 O O . LEU A 1 121 ? -14.607 8.272 6.972 1.00 97.38 121 LEU A O 1
ATOM 956 N N . ARG A 1 122 ? -14.717 6.518 8.369 1.00 97.31 122 ARG A N 1
ATOM 957 C CA . ARG A 1 122 ? -15.026 5.551 7.305 1.00 97.31 122 ARG A CA 1
ATOM 958 C C . ARG A 1 122 ? -16.351 5.867 6.621 1.00 97.31 122 ARG A C 1
ATOM 960 O O . ARG A 1 122 ? -16.399 5.807 5.400 1.00 97.31 122 ARG A O 1
ATOM 967 N N . ARG A 1 123 ? -17.397 6.205 7.383 1.00 95.94 123 ARG A N 1
ATOM 968 C CA . ARG A 1 123 ? -18.721 6.557 6.836 1.00 95.94 123 ARG A CA 1
ATOM 969 C C . ARG A 1 123 ? -18.704 7.860 6.041 1.00 95.94 123 ARG A C 1
ATOM 971 O O . ARG A 1 123 ? -19.482 8.001 5.106 1.00 95.94 123 ARG A O 1
ATOM 978 N N . GLU A 1 124 ? -17.818 8.784 6.396 1.00 96.81 124 GLU A N 1
ATOM 979 C CA . GLU A 1 124 ? -17.639 10.031 5.655 1.00 96.81 124 GLU A CA 1
ATOM 980 C C . GLU A 1 124 ? -16.962 9.800 4.293 1.00 96.81 124 GLU A C 1
ATOM 982 O O . GLU A 1 124 ? -17.408 10.324 3.277 1.00 96.81 124 GLU A O 1
ATOM 987 N N . ILE A 1 125 ? -15.902 8.986 4.253 1.00 96.88 125 ILE A N 1
ATOM 988 C CA . ILE A 1 125 ? -15.116 8.745 3.029 1.00 96.88 125 ILE A CA 1
ATOM 989 C C . ILE A 1 125 ? -15.771 7.696 2.117 1.00 96.88 125 ILE A C 1
ATOM 991 O O . ILE A 1 125 ? -15.759 7.823 0.886 1.00 96.88 125 ILE A O 1
ATOM 995 N N . TRP A 1 126 ? -16.353 6.653 2.709 1.00 96.56 126 TRP A N 1
ATOM 996 C CA . TRP A 1 126 ? -17.047 5.575 2.013 1.00 96.56 126 TRP A CA 1
ATOM 997 C C . TRP A 1 126 ? -18.525 5.568 2.405 1.00 96.56 126 TRP A C 1
ATOM 999 O O . TRP A 1 126 ? -18.924 4.990 3.414 1.00 96.56 126 TRP A O 1
ATOM 1009 N N . THR A 1 127 ? -19.347 6.186 1.556 1.00 91.44 127 THR A N 1
ATOM 1010 C CA . THR A 1 127 ? -20.807 6.280 1.730 1.00 91.44 127 THR A CA 1
ATOM 1011 C C . THR A 1 127 ? -21.524 4.933 1.617 1.00 91.44 127 THR A C 1
ATOM 1013 O O . THR A 1 127 ? -22.614 4.764 2.156 1.00 91.44 127 THR A O 1
ATOM 1016 N N . ARG A 1 128 ? -20.904 3.959 0.940 1.00 93.25 128 ARG A N 1
ATOM 1017 C CA . ARG A 1 128 ? -21.340 2.558 0.874 1.00 93.25 128 ARG A CA 1
ATOM 1018 C C . ARG A 1 128 ? -20.253 1.637 1.431 1.00 93.25 128 ARG A C 1
ATOM 1020 O O . ARG A 1 128 ? -19.076 1.998 1.367 1.00 93.25 128 ARG A O 1
ATOM 1027 N N . PRO A 1 129 ? -20.600 0.430 1.907 1.00 92.62 129 PRO A N 1
ATOM 1028 C CA . PRO A 1 129 ? -19.607 -0.596 2.196 1.00 92.62 129 PRO A CA 1
ATOM 1029 C C . PRO A 1 129 ? -18.748 -0.881 0.955 1.00 92.62 129 PRO A C 1
ATOM 1031 O O . PRO A 1 129 ? -19.268 -1.113 -0.139 1.00 92.62 129 PRO A O 1
ATOM 1034 N N . VAL A 1 130 ? -17.427 -0.839 1.131 1.00 96.25 130 VAL A N 1
ATOM 1035 C CA . VAL A 1 130 ? -16.435 -1.117 0.084 1.00 96.25 130 VAL A CA 1
ATOM 1036 C C . VAL A 1 130 ? -15.508 -2.226 0.595 1.00 96.25 130 VAL A C 1
ATOM 1038 O O . VAL A 1 130 ? -14.959 -2.088 1.698 1.00 96.25 130 VAL A O 1
ATOM 1041 N N . PRO A 1 131 ? -15.320 -3.324 -0.161 1.00 97.69 131 PRO A N 1
ATOM 1042 C CA . PRO A 1 131 ? -14.482 -4.440 0.264 1.00 97.69 131 PRO A CA 1
ATOM 1043 C C . PRO A 1 131 ? -13.013 -4.024 0.390 1.00 97.69 131 PRO A C 1
ATOM 1045 O O . PRO A 1 131 ? -12.553 -3.077 -0.248 1.00 97.69 131 PRO A O 1
ATOM 1048 N N . LEU A 1 132 ? -12.250 -4.749 1.216 1.00 97.69 132 LEU A N 1
ATOM 1049 C CA . LEU A 1 132 ? -10.850 -4.404 1.503 1.00 97.69 132 LEU A CA 1
ATOM 1050 C C . LEU A 1 132 ? -10.001 -4.421 0.229 1.00 97.69 132 LEU A C 1
ATOM 1052 O O . LEU A 1 132 ? -9.168 -3.541 0.030 1.00 97.69 132 LEU A O 1
ATOM 1056 N N . HIS A 1 133 ? -10.276 -5.381 -0.653 1.00 96.88 133 HIS A N 1
ATOM 1057 C CA . HIS A 1 133 ? -9.617 -5.486 -1.946 1.00 96.88 133 HIS A CA 1
ATOM 1058 C C . HIS A 1 133 ? -9.785 -4.213 -2.786 1.00 96.88 133 HIS A C 1
ATOM 1060 O O . HIS A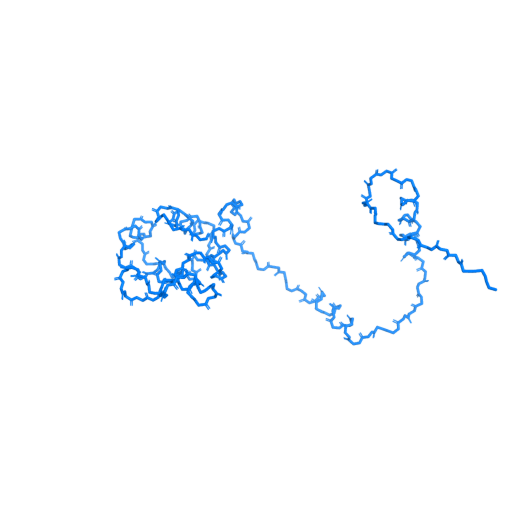 1 133 ? -8.798 -3.703 -3.291 1.00 96.88 133 HIS A O 1
ATOM 1066 N N . GLU A 1 134 ? -10.989 -3.641 -2.891 1.00 96.62 134 GLU A N 1
ATOM 1067 C CA . GLU A 1 134 ? -11.211 -2.401 -3.657 1.00 96.62 134 GLU A CA 1
ATOM 1068 C C . GLU A 1 134 ? -10.506 -1.200 -3.004 1.00 96.62 134 GLU A C 1
ATOM 1070 O O . GLU A 1 134 ? -9.940 -0.365 -3.701 1.00 96.62 134 GLU A O 1
ATOM 1075 N N . LYS A 1 135 ? -10.436 -1.145 -1.666 1.00 97.88 135 LYS A N 1
ATOM 1076 C CA . LYS A 1 135 ? -9.693 -0.091 -0.949 1.00 97.88 135 LYS A CA 1
ATOM 1077 C C . LYS A 1 135 ? -8.183 -0.142 -1.210 1.00 97.88 135 LYS A C 1
ATOM 1079 O O . LYS A 1 135 ? -7.536 0.902 -1.190 1.00 97.88 135 LYS A O 1
ATOM 1084 N N . LEU A 1 136 ? -7.615 -1.331 -1.420 1.00 97.31 136 LEU A N 1
ATOM 1085 C CA . LEU A 1 136 ? -6.168 -1.526 -1.576 1.00 97.31 136 LEU A CA 1
ATOM 1086 C C . LEU A 1 136 ? -5.720 -1.695 -3.032 1.00 97.31 136 LEU A C 1
ATOM 1088 O O . LEU A 1 136 ? -4.612 -1.289 -3.364 1.00 97.31 136 LEU A O 1
ATOM 1092 N N . HIS A 1 137 ? -6.547 -2.278 -3.894 1.00 96.50 137 HIS A N 1
ATOM 1093 C CA . HIS A 1 137 ? -6.230 -2.695 -5.269 1.00 96.50 137 HIS A CA 1
ATOM 1094 C C . HIS A 1 137 ? -7.276 -2.241 -6.296 1.00 96.50 137 HIS A C 1
ATOM 1096 O O . HIS A 1 137 ? -7.235 -2.672 -7.445 1.00 96.50 137 HIS A O 1
ATOM 1102 N N . GLY A 1 138 ? -8.236 -1.412 -5.885 1.00 95.69 138 GLY A N 1
ATOM 1103 C CA . GLY A 1 138 ? -9.248 -0.862 -6.776 1.00 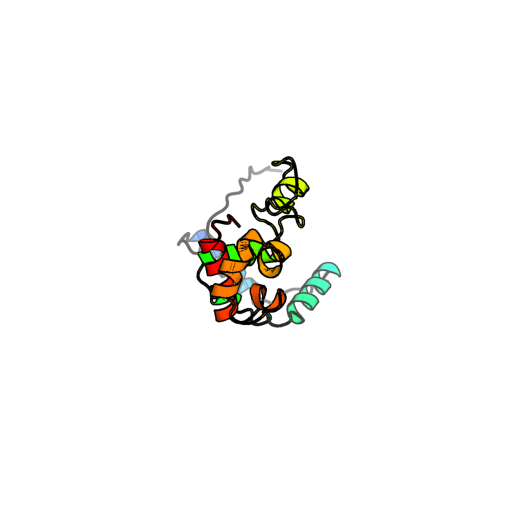95.69 138 GLY A CA 1
ATOM 1104 C C . GLY A 1 138 ? -8.711 0.228 -7.711 1.00 95.69 138 GLY A C 1
ATOM 1105 O O . GLY A 1 138 ? -7.498 0.448 -7.797 1.00 95.69 138 GLY A O 1
ATOM 1106 N N . PRO A 1 139 ? -9.623 0.926 -8.408 1.00 96.56 139 PRO A N 1
ATOM 1107 C CA . PRO A 1 139 ? -9.262 2.001 -9.322 1.00 96.56 139 PRO A CA 1
ATOM 1108 C C . PRO A 1 139 ? -8.652 3.195 -8.573 1.00 96.56 139 PRO A C 1
ATOM 1110 O O . PRO A 1 139 ? -8.721 3.287 -7.343 1.00 96.56 139 PRO A O 1
ATOM 1113 N N . VAL A 1 140 ? -8.055 4.127 -9.317 1.00 97.38 140 VAL A N 1
ATOM 1114 C CA . VAL A 1 140 ? -7.273 5.243 -8.759 1.00 97.38 140 VAL A CA 1
ATOM 1115 C C . VAL A 1 140 ? -8.079 6.085 -7.759 1.00 97.38 140 VAL A C 1
ATOM 1117 O O . VAL A 1 140 ? -7.561 6.466 -6.710 1.00 97.38 140 VAL A O 1
ATOM 1120 N N . GLU A 1 141 ? -9.380 6.271 -7.988 1.00 97.06 141 GLU A N 1
ATOM 1121 C CA . GLU A 1 141 ? -10.281 7.000 -7.090 1.00 97.06 141 GLU A CA 1
ATOM 1122 C C . GLU A 1 141 ? -10.466 6.283 -5.747 1.00 97.06 141 GLU A C 1
ATOM 1124 O O . GLU A 1 141 ? -10.573 6.926 -4.699 1.00 97.06 141 GLU A O 1
ATOM 1129 N N . ALA A 1 142 ? -10.501 4.947 -5.754 1.00 97.38 142 ALA A N 1
ATOM 1130 C CA . ALA A 1 142 ? -10.579 4.156 -4.531 1.00 97.38 142 ALA A CA 1
ATOM 1131 C C . ALA A 1 142 ? -9.278 4.267 -3.729 1.00 97.38 142 ALA A C 1
ATOM 1133 O O . ALA A 1 142 ? -9.319 4.415 -2.506 1.00 97.38 142 ALA A O 1
ATOM 1134 N N . LEU A 1 143 ? -8.133 4.274 -4.416 1.00 98.00 143 LEU A N 1
ATOM 1135 C CA . LEU A 1 143 ? -6.831 4.421 -3.777 1.00 98.00 143 LEU A CA 1
ATOM 1136 C C . LEU A 1 143 ? -6.650 5.821 -3.171 1.00 98.00 143 LEU A C 1
ATOM 1138 O O . LEU A 1 143 ? -6.236 5.909 -2.018 1.00 98.00 143 LEU A O 1
ATOM 1142 N N . HIS A 1 144 ? -7.053 6.892 -3.866 1.00 98.31 144 HIS A N 1
ATOM 1143 C CA . HIS A 1 144 ? -7.065 8.256 -3.313 1.00 98.31 144 HIS A CA 1
ATOM 1144 C C . HIS A 1 144 ? -7.932 8.378 -2.051 1.00 98.31 144 HIS A C 1
ATOM 1146 O O . HIS A 1 144 ? -7.570 9.054 -1.087 1.00 98.31 144 HIS A O 1
ATOM 1152 N N . LYS A 1 145 ? -9.083 7.695 -2.007 1.00 98.06 145 LYS A N 1
ATOM 1153 C CA . LYS A 1 145 ? -9.911 7.646 -0.790 1.00 98.06 145 LYS A CA 1
ATOM 1154 C C . LYS A 1 145 ? -9.186 6.950 0.354 1.00 98.06 145 LYS A C 1
ATOM 1156 O O . LYS A 1 145 ? -9.227 7.430 1.485 1.00 98.06 145 LYS A O 1
ATOM 1161 N N . THR A 1 146 ? -8.499 5.848 0.070 1.00 98.19 146 THR A N 1
ATOM 1162 C CA . THR A 1 146 ? -7.711 5.126 1.072 1.00 98.19 146 THR A CA 1
ATOM 1163 C C . THR A 1 146 ? -6.543 5.961 1.590 1.00 98.19 146 THR A C 1
ATOM 1165 O O . THR A 1 146 ? -6.331 6.005 2.803 1.00 98.19 146 THR A O 1
ATOM 1168 N N . THR A 1 147 ? -5.814 6.668 0.722 1.00 97.94 147 THR A N 1
ATOM 1169 C CA . THR A 1 147 ? -4.721 7.549 1.160 1.00 97.94 147 THR A CA 1
ATOM 1170 C C . THR A 1 147 ? -5.245 8.706 2.003 1.00 97.94 147 THR A C 1
ATOM 1172 O O . THR A 1 147 ? -4.746 8.923 3.107 1.00 97.94 147 THR A O 1
ATOM 1175 N N . SER A 1 148 ? -6.323 9.361 1.559 1.00 97.56 148 SER A N 1
ATOM 1176 C CA . SER A 1 148 ? -7.011 10.411 2.317 1.00 97.56 148 SER A CA 1
ATOM 1177 C C . SER A 1 148 ? -7.466 9.921 3.694 1.00 97.56 148 SER A C 1
ATOM 1179 O O . SER A 1 148 ? -7.230 10.594 4.698 1.00 97.56 148 SER A O 1
ATOM 1181 N N . PHE A 1 149 ? -8.051 8.722 3.773 1.00 98.12 149 PHE A N 1
ATOM 1182 C CA . PHE A 1 149 ? -8.472 8.119 5.037 1.00 98.12 149 PHE A CA 1
ATOM 1183 C C . PHE A 1 149 ? -7.304 7.947 6.010 1.00 98.12 149 PHE A C 1
ATOM 1185 O O . PHE A 1 149 ? -7.423 8.343 7.166 1.00 98.12 149 PHE A O 1
ATOM 1192 N N . ILE A 1 150 ? -6.169 7.404 5.558 1.00 97.62 150 ILE A N 1
ATOM 1193 C CA . ILE A 1 150 ? -4.993 7.201 6.416 1.00 97.62 150 ILE A CA 1
ATOM 1194 C C . ILE A 1 150 ? -4.419 8.528 6.911 1.00 97.62 150 ILE A C 1
ATOM 1196 O O . ILE A 1 150 ? -4.152 8.666 8.107 1.00 97.62 150 ILE A O 1
ATOM 1200 N N . THR A 1 151 ? -4.290 9.519 6.025 1.00 96.12 151 THR A N 1
ATOM 1201 C CA . THR A 1 151 ? -3.812 10.856 6.395 1.00 96.12 151 THR A CA 1
ATOM 1202 C C . THR A 1 151 ? -4.733 11.509 7.424 1.00 96.12 151 THR A C 1
ATOM 1204 O O . THR A 1 151 ? -4.262 12.022 8.436 1.00 96.12 151 THR A O 1
ATOM 1207 N N . ARG A 1 152 ? -6.053 11.444 7.214 1.00 97.25 152 ARG A N 1
ATOM 1208 C CA . ARG A 1 152 ? -7.054 12.035 8.115 1.00 97.25 152 ARG A CA 1
ATOM 1209 C C . ARG A 1 152 ? -7.197 11.285 9.436 1.00 97.25 152 ARG A C 1
ATOM 1211 O O . ARG A 1 152 ? -7.488 11.905 10.452 1.00 97.25 152 ARG A O 1
ATOM 1218 N N . ALA A 1 153 ? -6.969 9.974 9.438 1.00 95.19 153 ALA A N 1
ATOM 1219 C CA . ALA A 1 153 ? -6.930 9.163 10.651 1.00 95.19 153 ALA A CA 1
ATOM 1220 C C . ALA A 1 153 ? -5.676 9.430 11.507 1.00 95.19 153 ALA A C 1
ATOM 1222 O O . ALA A 1 153 ? -5.582 8.905 12.614 1.00 95.19 153 ALA A O 1
ATOM 1223 N N . GLY A 1 154 ? -4.702 10.202 11.001 1.00 93.56 154 GLY A N 1
ATOM 1224 C CA . GLY A 1 154 ? -3.437 10.468 11.690 1.00 93.56 154 GLY A CA 1
ATOM 1225 C C . GLY A 1 154 ? -2.557 9.225 11.834 1.00 93.56 154 GLY A C 1
ATOM 1226 O O . GLY A 1 154 ? -1.694 9.171 12.709 1.00 93.56 154 GLY A O 1
ATOM 1227 N N . LEU A 1 155 ? -2.783 8.203 11.003 1.00 90.00 155 LEU A N 1
ATOM 1228 C CA . LEU A 1 155 ? -2.053 6.946 11.078 1.00 90.00 155 LEU A CA 1
ATOM 1229 C C . LEU A 1 155 ? -0.756 7.043 10.282 1.00 90.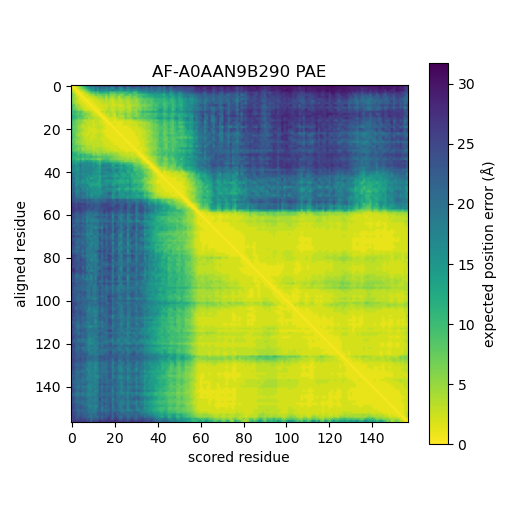00 155 LEU A C 1
ATOM 1231 O O . LEU A 1 155 ? -0.748 7.403 9.106 1.00 90.00 155 LEU A O 1
ATOM 1235 N N . GLN A 1 156 ? 0.348 6.668 10.921 1.00 81.19 156 GLN A N 1
ATOM 1236 C CA . GLN A 1 156 ? 1.617 6.512 10.228 1.00 81.19 156 GLN A CA 1
ATOM 1237 C C . GLN A 1 156 ? 1.660 5.117 9.619 1.00 81.19 156 GLN A C 1
ATOM 1239 O O . GLN A 1 156 ? 1.840 4.126 10.328 1.00 81.19 156 GLN A O 1
ATOM 1244 N N . VAL A 1 157 ? 1.475 5.047 8.303 1.00 81.50 157 VAL A N 1
ATOM 1245 C CA . VAL A 1 157 ? 1.794 3.839 7.546 1.00 81.50 157 VAL A CA 1
ATOM 1246 C C . VAL A 1 157 ? 3.251 3.839 7.185 1.00 81.50 157 VAL A C 1
ATOM 1248 O O . VAL A 1 157 ? 3.738 4.849 6.637 1.00 81.50 157 VAL A O 1
#

InterPro domains:
  IPR002156 Ribonuclease H domain [PS50879] (1-32)
  IPR012337 Ribonuclease H-like superfamily [SSF53098] (2-31)
  IPR036397 Ribonuclease H superfamily [G3DSA:3.30.420.10] (1-55)

Solvent-accessible surface area (backbone atoms only — not comparable to full-atom values): 9684 Å² total; per-residue (Å²): 136,86,84,78,91,81,84,89,79,92,76,79,79,96,72,80,52,62,72,60,52,51,48,52,52,51,54,54,55,60,68,73,46,95,71,81,90,68,86,74,50,77,68,55,49,53,49,52,54,51,62,74,64,54,72,78,78,74,91,56,38,63,79,77,48,55,73,72,47,35,52,41,50,50,18,51,75,70,53,69,31,67,36,35,32,35,28,24,77,74,64,63,75,44,98,53,31,58,27,97,75,70,84,49,58,25,44,61,65,36,63,75,73,63,37,68,83,46,43,69,62,47,51,70,76,41,84,57,96,72,59,69,62,43,44,73,70,31,54,51,71,39,38,53,50,44,41,50,48,38,61,75,70,70,53,62,85

Foldseek 3Di:
DDDDDDDDDDDDPPPPPVVVVVVVVVVVVVVVDDDDDDDDDPVRVVVVVCVVPPDDPDPFLLVVDDPVLVVLLVCQVVVVWDQLLCCCPPVVNDDDQCDPLRPGGGHSQCLQAPRPVLVVVNCVLPVDDDDPCCCRGNHNSSSVSNSVSCVVVVGTD

pLDDT: mean 92.28, std 7.08, range [61.12, 98.31]

Organism: NCBI:txid31220